Protein AF-A0A7K3G6V9-F1 (afdb_monomer)

Structure (mmCIF, N/CA/C/O backbone):
data_AF-A0A7K3G6V9-F1
#
_entry.id   AF-A0A7K3G6V9-F1
#
loop_
_atom_site.group_PDB
_atom_site.id
_atom_site.type_symbol
_atom_site.label_atom_id
_atom_site.label_alt_id
_atom_site.label_comp_id
_atom_site.label_asym_id
_atom_site.label_entity_id
_atom_site.label_seq_id
_atom_site.pdbx_PDB_ins_code
_atom_site.Cartn_x
_atom_site.Cartn_y
_atom_site.Cartn_z
_atom_site.occupancy
_atom_site.B_iso_or_equiv
_atom_site.auth_seq_id
_atom_site.auth_comp_id
_atom_site.auth_asym_id
_atom_site.auth_atom_id
_atom_site.pdbx_PDB_model_num
ATOM 1 N N . SER A 1 1 ? 3.314 5.638 -13.685 1.00 86.38 1 SER A N 1
ATOM 2 C CA . SER A 1 1 ?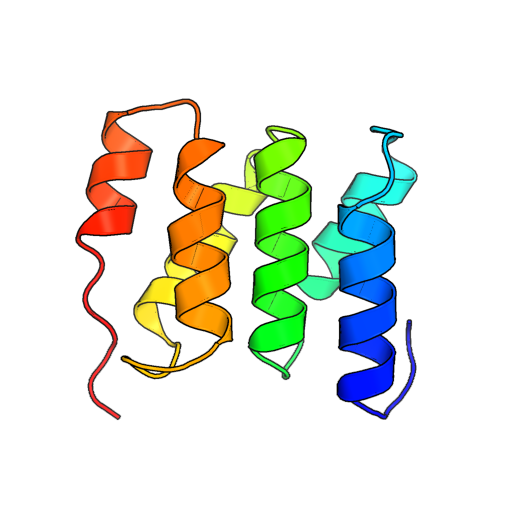 3.709 5.659 -15.115 1.00 86.38 1 SER A CA 1
ATOM 3 C C . SER A 1 1 ? 3.103 4.452 -15.831 1.00 86.38 1 SER A C 1
ATOM 5 O O . SER A 1 1 ? 2.790 3.487 -15.148 1.00 86.38 1 SER A O 1
ATOM 7 N N . ARG A 1 2 ? 2.935 4.473 -17.165 1.00 89.88 2 ARG A N 1
ATOM 8 C CA . ARG A 1 2 ? 2.616 3.269 -17.978 1.00 89.88 2 ARG A CA 1
ATOM 9 C C . ARG A 1 2 ? 3.869 2.628 -18.595 1.00 89.88 2 ARG A C 1
ATOM 11 O O . ARG A 1 2 ? 3.769 1.878 -19.558 1.00 89.88 2 ARG A O 1
ATOM 18 N N . ASP A 1 3 ? 5.038 2.992 -18.078 1.00 95.69 3 ASP A N 1
ATOM 19 C CA . ASP A 1 3 ? 6.326 2.492 -18.547 1.00 95.69 3 ASP A CA 1
ATOM 20 C C . ASP A 1 3 ? 6.457 0.972 -18.355 1.00 95.69 3 ASP A C 1
ATOM 22 O O . ASP A 1 3 ? 5.898 0.402 -17.414 1.00 95.69 3 ASP A O 1
ATOM 26 N N . GLY A 1 4 ? 7.203 0.317 -19.243 1.00 94.75 4 GLY A N 1
ATOM 27 C CA . GLY A 1 4 ? 7.502 -1.108 -19.127 1.00 94.75 4 GLY A CA 1
ATOM 28 C C . GLY A 1 4 ? 8.465 -1.420 -17.979 1.00 94.75 4 GLY A C 1
ATOM 29 O O . GLY A 1 4 ? 8.397 -2.511 -17.414 1.00 94.75 4 GLY A O 1
ATOM 30 N N . ASP A 1 5 ? 9.309 -0.463 -17.588 1.00 97.31 5 ASP A N 1
ATOM 31 C CA . ASP A 1 5 ? 10.258 -0.623 -16.489 1.00 97.31 5 ASP A CA 1
ATOM 32 C C . ASP A 1 5 ? 9.559 -0.501 -15.124 1.00 97.31 5 ASP A C 1
ATOM 34 O O . ASP A 1 5 ? 8.954 0.526 -14.798 1.00 97.31 5 ASP A O 1
ATOM 38 N N . ALA A 1 6 ? 9.661 -1.562 -14.318 1.00 96.44 6 ALA A N 1
ATOM 39 C CA . ALA A 1 6 ? 9.100 -1.623 -12.972 1.00 96.44 6 ALA A CA 1
ATOM 40 C C . ALA A 1 6 ? 9.628 -0.503 -12.068 1.00 96.44 6 ALA A C 1
ATOM 42 O O . ALA A 1 6 ? 8.839 0.151 -11.398 1.00 96.44 6 ALA A O 1
A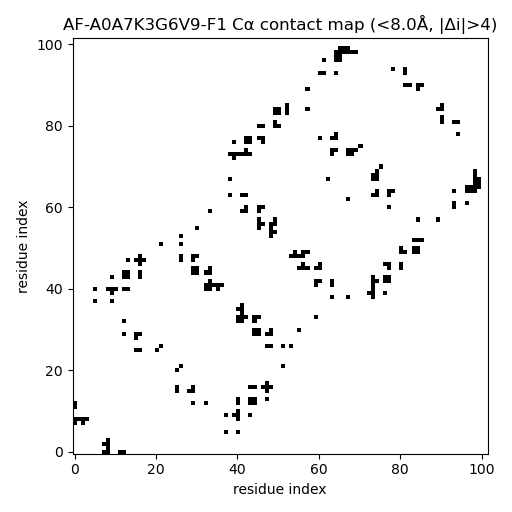TOM 43 N N . ARG A 1 7 ? 10.925 -0.178 -12.135 1.00 96.44 7 ARG A N 1
ATOM 44 C CA . ARG A 1 7 ? 11.514 0.894 -11.321 1.00 96.44 7 A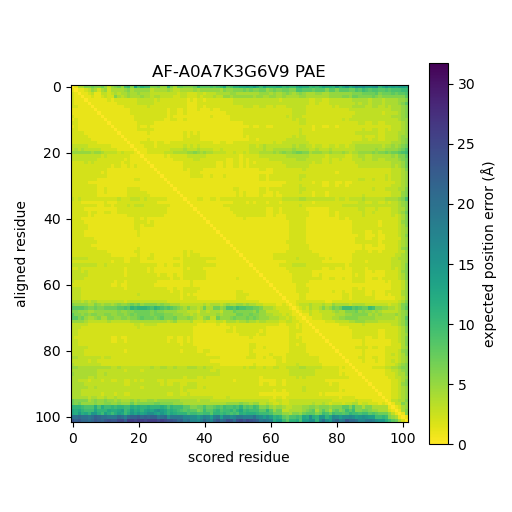RG A CA 1
ATOM 45 C C . ARG A 1 7 ? 10.916 2.247 -11.681 1.00 96.44 7 ARG A C 1
ATOM 47 O O . ARG A 1 7 ? 10.630 3.051 -10.804 1.00 96.44 7 ARG A O 1
ATOM 54 N N . VAL A 1 8 ? 10.702 2.524 -12.967 1.00 98.00 8 VAL A N 1
ATOM 55 C CA . VAL A 1 8 ? 10.078 3.790 -13.393 1.00 98.00 8 VAL A CA 1
ATOM 56 C C . VAL A 1 8 ? 8.631 3.874 -12.905 1.00 98.00 8 VAL A C 1
ATOM 58 O O . VAL A 1 8 ? 8.159 4.956 -12.540 1.00 98.00 8 VAL A O 1
ATOM 61 N N . ARG A 1 9 ? 7.901 2.753 -12.903 1.00 98.06 9 ARG A N 1
ATOM 62 C CA . ARG A 1 9 ? 6.537 2.711 -12.363 1.00 98.06 9 ARG A CA 1
ATOM 63 C C . ARG A 1 9 ? 6.514 2.899 -10.851 1.00 98.06 9 ARG A C 1
ATOM 65 O O . ARG A 1 9 ? 5.698 3.706 -10.406 1.00 98.06 9 ARG A O 1
ATOM 72 N N . ASP A 1 10 ? 7.411 2.248 -10.124 1.00 97.75 10 ASP A N 1
ATOM 73 C CA . ASP A 1 10 ? 7.576 2.373 -8.678 1.00 97.75 10 ASP A CA 1
ATOM 74 C C . ASP A 1 10 ? 7.839 3.830 -8.275 1.00 97.75 10 ASP A C 1
ATOM 76 O O . ASP A 1 10 ? 6.982 4.457 -7.655 1.00 97.75 10 ASP A O 1
ATOM 80 N N . TRP A 1 11 ? 8.916 4.448 -8.777 1.00 98.00 11 TRP A N 1
ATOM 81 C CA . TRP A 1 11 ? 9.249 5.849 -8.473 1.00 98.00 11 TRP A CA 1
ATOM 82 C C . TRP A 1 11 ? 8.115 6.824 -8.808 1.00 98.00 11 TRP A C 1
ATOM 84 O O . TRP A 1 11 ? 7.861 7.776 -8.070 1.00 98.00 11 TRP A O 1
ATOM 94 N N . ALA A 1 12 ? 7.408 6.598 -9.920 1.00 98.31 12 ALA A N 1
ATOM 95 C CA . ALA A 1 12 ? 6.258 7.421 -10.281 1.00 98.31 12 ALA A CA 1
ATOM 96 C C . ALA A 1 12 ? 5.071 7.232 -9.321 1.00 98.31 12 ALA A C 1
ATOM 98 O O . ALA A 1 12 ? 4.305 8.172 -9.113 1.00 98.31 12 ALA A O 1
ATOM 99 N N . THR A 1 13 ? 4.893 6.030 -8.775 1.00 98.62 13 THR A N 1
ATOM 100 C CA . THR A 1 13 ? 3.813 5.693 -7.839 1.00 98.62 13 THR A CA 1
ATOM 101 C C . THR A 1 13 ? 4.135 6.195 -6.437 1.00 98.62 13 THR A C 1
ATOM 103 O O . THR A 1 13 ? 3.274 6.822 -5.827 1.00 98.62 13 THR A O 1
ATOM 106 N N . LEU A 1 14 ? 5.382 6.041 -5.985 1.00 98.19 14 LEU A N 1
ATOM 107 C CA . LEU A 1 14 ? 5.904 6.648 -4.762 1.00 98.19 14 LEU A CA 1
ATOM 108 C C . LEU A 1 14 ? 5.701 8.168 -4.781 1.00 98.19 14 LEU A C 1
ATOM 110 O O . LEU A 1 14 ? 5.051 8.718 -3.895 1.00 98.19 14 LEU A O 1
ATOM 114 N N . ALA A 1 15 ? 6.163 8.846 -5.837 1.00 98.19 15 ALA A N 1
ATOM 115 C CA . ALA A 1 15 ? 6.000 10.294 -5.964 1.00 98.19 15 ALA A CA 1
ATOM 116 C C . ALA A 1 15 ? 4.521 10.719 -5.950 1.00 98.19 15 ALA A C 1
ATOM 118 O O . ALA A 1 15 ? 4.173 11.745 -5.368 1.00 98.19 15 ALA A O 1
ATOM 119 N N . LEU A 1 16 ? 3.636 9.927 -6.567 1.00 98.06 16 LEU A N 1
ATOM 120 C CA . LEU A 1 16 ? 2.193 10.168 -6.539 1.00 98.06 16 LEU A CA 1
ATOM 121 C C . LEU A 1 16 ? 1.606 9.971 -5.130 1.00 98.06 16 LEU A C 1
ATOM 123 O O . LEU A 1 16 ? 0.756 10.755 -4.709 1.00 98.06 16 LEU A O 1
ATOM 127 N N . ALA A 1 17 ? 2.057 8.948 -4.400 1.00 97.94 17 ALA A N 1
ATOM 128 C CA . ALA A 1 17 ? 1.631 8.660 -3.035 1.00 97.94 17 ALA A CA 1
ATOM 129 C C . ALA A 1 17 ? 2.039 9.779 -2.063 1.00 97.94 17 ALA A C 1
ATOM 131 O O . ALA A 1 17 ? 1.241 10.134 -1.190 1.00 97.94 17 ALA A O 1
ATOM 132 N N . GLU A 1 18 ? 3.224 10.364 -2.258 1.00 97.38 18 GLU A N 1
ATOM 133 C CA . GLU A 1 18 ? 3.791 11.453 -1.450 1.00 97.38 18 GLU A CA 1
ATOM 134 C C . GLU A 1 18 ? 3.204 12.839 -1.739 1.00 97.38 18 GLU A C 1
ATOM 136 O O . GLU A 1 18 ? 3.452 13.776 -0.976 1.00 97.38 18 GLU A O 1
ATOM 141 N N . LEU A 1 19 ? 2.407 12.999 -2.804 1.00 97.44 19 LEU A N 1
ATOM 142 C CA . LEU A 1 19 ? 1.737 14.274 -3.043 1.00 97.44 19 LEU A CA 1
ATOM 143 C C . LEU A 1 19 ? 0.871 14.657 -1.830 1.00 97.44 19 LEU A C 1
ATOM 145 O O . LEU A 1 19 ? 0.138 13.813 -1.315 1.00 97.44 19 LEU A O 1
ATOM 149 N N . PRO A 1 20 ? 0.881 15.929 -1.398 1.00 95.06 20 PRO A N 1
ATOM 150 C CA . PRO A 1 20 ? -0.010 16.388 -0.335 1.00 95.06 20 PRO A CA 1
ATOM 151 C C . PRO A 1 20 ? -1.474 16.429 -0.794 1.00 95.06 20 PRO A C 1
ATOM 153 O O . PRO A 1 20 ? -2.387 16.378 0.028 1.00 95.06 20 PRO A O 1
ATOM 156 N N . ASP A 1 21 ? -1.701 16.519 -2.107 1.00 95.88 21 ASP A N 1
ATOM 157 C CA . ASP A 1 21 ? -3.031 16.610 -2.684 1.00 95.88 21 ASP A CA 1
ATOM 158 C C . ASP A 1 21 ? -3.786 15.277 -2.587 1.00 95.88 21 ASP A C 1
ATOM 160 O O . ASP A 1 21 ? -3.322 14.208 -3.009 1.00 95.88 21 ASP A O 1
ATOM 164 N N . ASP A 1 22 ? -5.013 15.370 -2.083 1.00 97.56 22 ASP A N 1
ATOM 165 C CA . ASP A 1 22 ? -5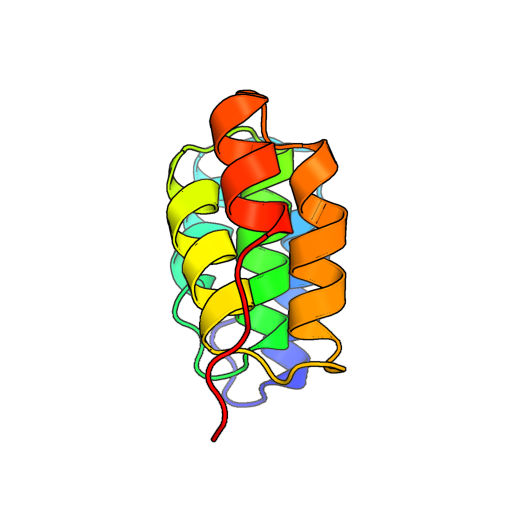.984 14.284 -2.051 1.00 97.56 22 ASP A CA 1
ATOM 166 C C . ASP A 1 22 ? -7.131 14.581 -3.022 1.00 97.56 22 ASP A C 1
ATOM 168 O O . ASP A 1 22 ? -8.210 15.044 -2.650 1.00 97.56 22 ASP A O 1
ATOM 172 N N . THR A 1 23 ? -6.864 14.361 -4.309 1.00 98.25 23 THR A N 1
ATOM 173 C CA . THR A 1 23 ? -7.859 14.527 -5.373 1.00 98.25 23 THR A CA 1
ATOM 174 C C . THR A 1 23 ? -8.321 13.171 -5.902 1.00 98.25 23 THR A C 1
ATOM 176 O O . THR A 1 23 ? -7.563 12.196 -5.844 1.00 98.25 23 THR A O 1
ATOM 179 N N . PRO A 1 24 ? -9.524 13.089 -6.505 1.00 98.25 24 PRO A N 1
ATOM 180 C CA . PRO A 1 24 ? -9.967 11.872 -7.181 1.00 98.25 24 PRO A CA 1
ATOM 181 C C . PRO A 1 24 ? -8.956 11.369 -8.218 1.00 98.25 24 PRO A C 1
ATOM 183 O O . PRO A 1 24 ? -8.719 10.173 -8.302 1.00 98.25 24 PRO A O 1
ATOM 186 N N . LEU A 1 25 ? -8.299 12.271 -8.956 1.00 98.06 25 LEU A N 1
ATOM 187 C CA . LEU A 1 25 ? -7.295 11.902 -9.955 1.00 98.06 25 LEU A CA 1
ATOM 188 C C . LEU A 1 25 ? -6.080 11.200 -9.333 1.00 98.06 25 LEU A C 1
ATOM 190 O O . LEU A 1 25 ? -5.600 10.212 -9.881 1.00 98.06 25 LEU A O 1
ATOM 194 N N . VAL A 1 26 ? -5.599 11.689 -8.187 1.00 98.38 26 VAL A N 1
ATOM 195 C CA . VAL A 1 26 ? -4.486 11.057 -7.464 1.00 98.38 26 VAL A CA 1
ATOM 196 C C . VAL A 1 26 ? -4.897 9.675 -6.960 1.00 98.38 26 VAL A C 1
ATOM 198 O O . VAL A 1 26 ? -4.167 8.708 -7.168 1.00 98.38 26 VAL A O 1
ATOM 201 N N . ARG A 1 27 ? -6.092 9.558 -6.365 1.00 98.62 27 ARG A N 1
ATOM 202 C CA . ARG A 1 27 ? -6.619 8.269 -5.896 1.00 98.62 27 ARG A CA 1
ATOM 203 C C . ARG A 1 27 ? -6.779 7.266 -7.033 1.00 98.62 27 ARG A C 1
ATOM 205 O O . ARG A 1 27 ? -6.379 6.121 -6.875 1.00 98.62 27 ARG A O 1
ATOM 212 N N . GLU A 1 28 ? -7.311 7.683 -8.179 1.00 98.44 28 GLU A N 1
ATOM 213 C CA . GLU A 1 28 ? -7.431 6.801 -9.345 1.00 98.44 28 GLU A CA 1
ATOM 214 C C . GLU A 1 28 ? -6.061 6.399 -9.897 1.00 98.44 28 GLU A C 1
ATOM 216 O O . GLU A 1 28 ? -5.836 5.222 -10.160 1.00 98.44 28 GLU A O 1
ATOM 221 N N . GLY A 1 29 ? -5.107 7.330 -9.990 1.00 98.12 29 GLY A N 1
ATOM 222 C CA . GLY A 1 29 ? -3.748 7.020 -10.436 1.00 98.12 29 GLY A CA 1
ATOM 223 C C . GLY A 1 29 ? -3.039 5.984 -9.554 1.00 98.12 29 GLY A C 1
ATOM 224 O O . GLY A 1 29 ? -2.354 5.105 -10.080 1.00 98.12 29 GLY A O 1
ATOM 225 N N . LEU A 1 30 ? -3.242 6.055 -8.234 1.00 98.69 30 LEU A N 1
ATOM 226 C CA . LEU A 1 30 ? -2.780 5.038 -7.286 1.00 98.69 30 LEU A CA 1
ATOM 227 C C . LEU A 1 30 ? -3.572 3.733 -7.446 1.00 98.69 30 LEU A C 1
ATOM 229 O O . LEU A 1 30 ? -2.982 2.662 -7.530 1.00 98.69 30 LEU A O 1
ATOM 233 N N . ALA A 1 31 ? -4.901 3.803 -7.554 1.00 98.69 31 ALA A N 1
ATOM 234 C CA . ALA A 1 31 ? -5.754 2.625 -7.700 1.00 98.69 31 ALA A CA 1
ATOM 235 C C . ALA A 1 31 ? -5.404 1.788 -8.941 1.00 98.69 31 ALA A C 1
ATOM 237 O O . ALA A 1 31 ? -5.401 0.560 -8.876 1.00 98.69 31 ALA A O 1
ATOM 238 N N . GLU A 1 32 ? -5.031 2.432 -10.050 1.00 98.12 32 GLU A N 1
ATOM 239 C CA . GLU A 1 32 ? -4.569 1.745 -11.258 1.00 98.12 32 GLU A CA 1
ATOM 240 C C . GLU A 1 32 ? -3.291 0.900 -11.049 1.00 98.12 32 GLU A C 1
ATOM 242 O O . GLU A 1 32 ? -2.963 0.070 -11.903 1.00 98.12 32 GLU A O 1
ATOM 247 N N . ARG A 1 33 ? -2.535 1.138 -9.970 1.00 98.38 33 ARG A N 1
ATOM 248 C CA . ARG A 1 33 ? -1.279 0.445 -9.640 1.00 98.38 33 ARG A CA 1
ATOM 249 C C . ARG A 1 33 ? -1.436 -0.634 -8.567 1.00 98.38 33 ARG A C 1
ATOM 251 O O . ARG A 1 33 ? -0.489 -1.368 -8.329 1.00 98.38 33 ARG A O 1
ATOM 258 N N . LEU A 1 34 ? -2.621 -0.811 -7.973 1.00 98.25 34 LEU A N 1
ATOM 259 C CA . LEU A 1 34 ? -2.841 -1.837 -6.936 1.00 98.25 34 LEU A CA 1
ATOM 260 C C . LEU A 1 34 ? -2.623 -3.276 -7.429 1.00 98.25 34 LEU A C 1
ATOM 262 O O . LEU A 1 34 ? -2.397 -4.167 -6.621 1.00 98.25 34 LEU A O 1
ATOM 266 N N . ALA A 1 35 ? -2.720 -3.500 -8.741 1.00 95.31 35 ALA A N 1
ATOM 267 C CA . ALA A 1 35 ? -2.476 -4.786 -9.389 1.00 95.31 35 ALA A CA 1
ATOM 268 C C . ALA A 1 35 ? -1.224 -4.753 -10.286 1.00 95.31 35 ALA A C 1
ATOM 270 O O . ALA A 1 35 ? -1.160 -5.487 -11.274 1.00 95.31 35 ALA A O 1
ATOM 271 N N . ASP A 1 36 ? -0.266 -3.859 -10.006 1.00 97.88 36 ASP A N 1
ATOM 272 C CA . ASP A 1 36 ? 1.011 -3.865 -10.722 1.00 97.88 36 ASP A CA 1
ATOM 273 C C . ASP A 1 36 ? 1.715 -5.220 -10.508 1.00 97.88 36 ASP A C 1
ATOM 275 O O . ASP A 1 36 ? 1.692 -5.745 -9.393 1.00 97.88 36 ASP A O 1
ATOM 279 N N . PRO A 1 37 ? 2.309 -5.826 -11.555 1.00 95.25 37 PRO A N 1
ATOM 280 C CA . PRO A 1 37 ? 3.064 -7.068 -11.401 1.00 95.25 37 PRO A CA 1
ATOM 281 C C . PRO A 1 37 ? 4.302 -6.910 -10.510 1.00 95.25 37 PRO A C 1
ATOM 283 O O . PRO A 1 37 ? 4.815 -7.911 -10.015 1.00 95.25 37 PRO A O 1
ATOM 286 N N . ASP A 1 38 ? 4.798 -5.682 -10.342 1.00 96.62 38 ASP A N 1
ATOM 287 C CA . ASP A 1 38 ? 5.867 -5.374 -9.406 1.00 96.62 38 ASP A CA 1
ATOM 288 C C . ASP A 1 38 ? 5.298 -5.123 -7.991 1.00 96.62 38 ASP A C 1
ATOM 290 O O . ASP A 1 38 ? 4.481 -4.212 -7.806 1.00 96.62 38 ASP A O 1
ATOM 294 N N . PRO A 1 39 ? 5.700 -5.916 -6.980 1.00 96.12 39 PRO A N 1
ATOM 295 C CA . PRO A 1 39 ? 5.098 -5.856 -5.652 1.00 96.12 39 PRO A CA 1
ATOM 296 C C . PRO A 1 39 ? 5.426 -4.559 -4.900 1.00 96.12 39 PRO A C 1
ATOM 298 O O . PRO A 1 39 ? 4.593 -4.103 -4.118 1.00 96.12 39 PRO A O 1
ATOM 301 N N . GLU A 1 40 ? 6.593 -3.947 -5.135 1.00 97.19 40 GLU A N 1
ATOM 302 C CA . GLU A 1 40 ? 6.957 -2.649 -4.541 1.00 97.19 40 GLU A CA 1
ATOM 303 C C . GLU A 1 40 ? 6.019 -1.551 -5.058 1.00 97.19 40 GLU A C 1
ATOM 305 O O . GLU A 1 40 ? 5.379 -0.854 -4.267 1.00 97.19 40 GLU A O 1
ATOM 310 N N . THR A 1 41 ? 5.800 -1.508 -6.377 1.00 98.44 41 THR A N 1
ATOM 311 C CA . THR A 1 41 ? 4.851 -0.577 -7.004 1.00 98.44 41 THR A CA 1
ATOM 312 C C . THR A 1 41 ? 3.428 -0.736 -6.446 1.00 98.44 41 THR A C 1
ATOM 314 O O . THR A 1 41 ? 2.755 0.257 -6.148 1.00 98.44 41 THR A O 1
ATOM 317 N N . ALA A 1 42 ? 2.951 -1.975 -6.280 1.00 98.38 42 ALA A N 1
ATOM 318 C CA . ALA A 1 42 ? 1.630 -2.244 -5.708 1.00 98.38 42 ALA A CA 1
ATOM 319 C C . ALA A 1 42 ? 1.534 -1.834 -4.224 1.00 98.38 42 ALA A C 1
ATOM 321 O O . ALA A 1 42 ? 0.503 -1.309 -3.788 1.00 98.38 42 ALA A O 1
ATOM 322 N N . ALA A 1 43 ? 2.608 -2.023 -3.451 1.00 98.38 43 ALA A N 1
ATOM 323 C CA . ALA A 1 43 ? 2.677 -1.619 -2.051 1.00 98.38 43 ALA A CA 1
ATOM 324 C C . ALA A 1 43 ? 2.642 -0.093 -1.884 1.00 98.38 43 ALA A C 1
ATOM 326 O O . ALA A 1 43 ? 1.875 0.407 -1.056 1.00 98.38 43 ALA A O 1
ATOM 327 N N . GLU A 1 44 ? 3.391 0.660 -2.696 1.00 98.56 44 GLU A N 1
ATOM 328 C CA . GLU A 1 44 ? 3.361 2.130 -2.669 1.00 98.56 44 GLU A CA 1
ATOM 329 C C . GLU A 1 44 ? 1.986 2.683 -3.056 1.00 98.56 44 GLU A C 1
ATOM 331 O O . GLU A 1 44 ? 1.474 3.618 -2.431 1.00 98.56 44 GLU A O 1
ATOM 336 N N . ALA A 1 45 ? 1.328 2.056 -4.034 1.00 98.75 45 ALA A N 1
ATOM 337 C CA . ALA A 1 45 ? -0.043 2.388 -4.397 1.00 98.75 45 ALA A CA 1
ATOM 338 C C . ALA A 1 45 ? -1.008 2.207 -3.213 1.00 98.75 45 ALA A C 1
ATOM 340 O O . ALA A 1 45 ? -1.794 3.106 -2.888 1.00 98.75 45 ALA A O 1
ATOM 341 N N . ALA A 1 46 ? -0.925 1.056 -2.541 1.00 98.81 46 ALA A N 1
ATOM 342 C CA . ALA A 1 46 ? -1.751 0.738 -1.384 1.00 98.81 46 ALA A CA 1
ATOM 343 C C . ALA A 1 46 ? -1.483 1.701 -0.214 1.00 98.81 46 ALA A C 1
ATOM 345 O O . ALA A 1 46 ? -2.429 2.204 0.398 1.00 98.81 46 ALA A O 1
ATOM 346 N N . ARG A 1 47 ? -0.212 2.032 0.045 1.00 98.75 47 ARG A N 1
ATOM 347 C CA . ARG A 1 47 ? 0.206 3.026 1.044 1.00 98.75 47 ARG A CA 1
ATOM 348 C C . ARG A 1 47 ? -0.370 4.409 0.750 1.00 98.75 47 ARG A C 1
ATOM 350 O O . ARG A 1 47 ? -0.984 5.015 1.630 1.00 98.75 47 ARG A O 1
ATOM 357 N N . GLY A 1 48 ? -0.235 4.896 -0.483 1.00 98.69 48 GLY A N 1
ATOM 358 C CA . GLY A 1 48 ? -0.764 6.198 -0.894 1.00 98.69 48 GLY A CA 1
ATOM 359 C C . GLY A 1 48 ? -2.280 6.314 -0.712 1.00 98.69 48 GLY A C 1
ATOM 360 O O . GLY A 1 48 ? -2.779 7.368 -0.301 1.00 98.69 48 GLY A O 1
ATOM 361 N N . LEU A 1 49 ? -3.015 5.228 -0.973 1.00 98.81 49 LEU A N 1
ATOM 362 C CA . LEU A 1 49 ? -4.457 5.143 -0.736 1.00 98.81 49 LEU A CA 1
ATOM 363 C C . LEU A 1 49 ? -4.807 5.048 0.756 1.00 98.81 49 LEU A C 1
ATOM 365 O O . LEU A 1 49 ? -5.785 5.666 1.182 1.00 98.81 49 LEU A O 1
ATOM 369 N N . ALA A 1 50 ? -4.005 4.345 1.561 1.00 98.62 50 ALA A N 1
ATOM 370 C CA . ALA A 1 50 ? -4.196 4.254 3.008 1.00 98.62 50 ALA A CA 1
ATOM 371 C C . ALA A 1 50 ? -4.059 5.629 3.679 1.00 98.62 50 ALA A C 1
ATOM 373 O O . ALA A 1 50 ? -4.935 6.024 4.450 1.00 98.62 50 ALA A O 1
ATOM 374 N N . ILE A 1 51 ? -3.032 6.409 3.314 1.00 98.50 51 ILE A N 1
ATOM 375 C CA . ILE A 1 51 ? -2.848 7.803 3.764 1.00 98.50 51 ILE A CA 1
ATOM 376 C C . ILE A 1 51 ? -4.118 8.628 3.500 1.00 98.50 51 ILE A C 1
ATOM 378 O O . ILE A 1 51 ? -4.609 9.340 4.376 1.00 98.50 51 ILE A O 1
ATOM 382 N N . ARG A 1 52 ? -4.710 8.459 2.313 1.00 98.25 52 ARG A N 1
ATOM 383 C CA . ARG A 1 52 ? -5.932 9.149 1.860 1.00 98.25 52 ARG A CA 1
ATOM 384 C C . ARG A 1 52 ? -7.229 8.518 2.367 1.00 98.25 52 ARG A C 1
ATOM 386 O O . ARG A 1 52 ? -8.319 8.978 2.022 1.00 98.25 52 ARG A O 1
ATOM 393 N N . GLN A 1 53 ? -7.138 7.485 3.205 1.00 98.12 53 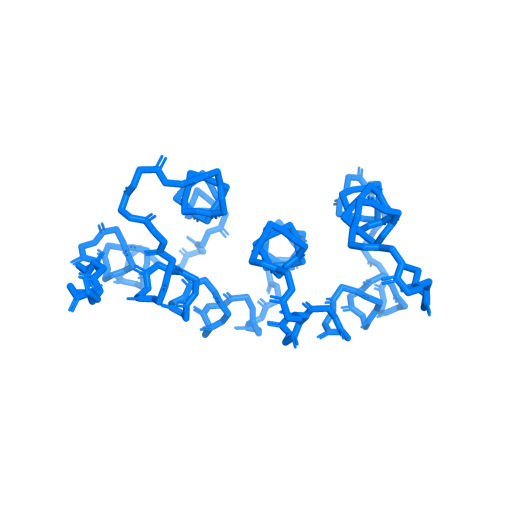GLN A N 1
ATOM 394 C CA . GLN A 1 53 ? -8.285 6.786 3.789 1.00 98.12 53 GLN A CA 1
ATOM 395 C C . GLN A 1 53 ? -9.228 6.198 2.728 1.00 98.12 53 GLN A C 1
ATOM 397 O O . GLN A 1 53 ? -10.439 6.108 2.942 1.00 98.12 53 GLN A O 1
ATOM 402 N N . ASP A 1 54 ? -8.695 5.835 1.562 1.00 98.50 54 ASP A N 1
ATOM 403 C CA . ASP A 1 54 ? -9.470 5.184 0.517 1.00 98.50 54 ASP A CA 1
ATOM 404 C C . ASP A 1 54 ? -9.682 3.703 0.886 1.00 98.50 54 ASP A C 1
ATOM 406 O O . ASP A 1 54 ? -8.710 2.999 1.175 1.00 98.50 54 ASP A O 1
ATOM 410 N N . PRO A 1 55 ? -10.930 3.198 0.893 1.00 97.44 55 PRO A N 1
ATOM 411 C CA . PRO A 1 55 ? -11.222 1.838 1.342 1.00 97.44 55 PRO A CA 1
ATOM 412 C C . PRO A 1 55 ? -10.550 0.755 0.487 1.00 97.44 55 PRO A C 1
ATOM 414 O O . PRO A 1 55 ? -10.306 -0.337 0.998 1.00 97.44 55 PRO A O 1
ATOM 417 N N . ARG A 1 56 ? -10.188 1.053 -0.771 1.00 98.31 56 ARG A N 1
ATOM 418 C CA . ARG A 1 56 ? -9.467 0.118 -1.654 1.00 98.31 56 ARG A CA 1
ATOM 419 C C . ARG A 1 56 ? -8.093 -0.274 -1.108 1.00 98.31 56 ARG A C 1
ATOM 421 O O . ARG A 1 56 ? -7.583 -1.334 -1.458 1.00 98.31 56 ARG A O 1
ATOM 428 N N . ALA A 1 57 ? -7.507 0.548 -0.234 1.00 98.50 57 ALA A N 1
ATOM 429 C CA . ALA A 1 57 ? -6.226 0.253 0.396 1.00 98.50 57 ALA A CA 1
ATOM 430 C C . ALA A 1 57 ? -6.268 -1.020 1.249 1.00 98.50 57 ALA A C 1
ATOM 432 O O . ALA A 1 57 ? -5.284 -1.742 1.302 1.00 98.50 57 ALA A O 1
ATOM 433 N N . VAL A 1 58 ? -7.392 -1.312 1.911 1.00 98.19 58 VAL A N 1
ATOM 434 C CA . VAL A 1 58 ? -7.480 -2.428 2.869 1.00 98.19 58 VAL A CA 1
ATOM 435 C C . VAL A 1 58 ? -7.241 -3.768 2.178 1.00 98.19 58 VAL A C 1
ATOM 437 O O . VAL A 1 58 ? -6.408 -4.552 2.633 1.00 98.19 58 VAL A O 1
ATOM 440 N N . ASP A 1 59 ? -7.937 -4.007 1.067 1.00 97.38 59 ASP A N 1
ATOM 441 C CA . ASP A 1 59 ? -7.810 -5.257 0.316 1.00 97.38 59 ASP A CA 1
ATOM 442 C C . ASP A 1 59 ? -6.450 -5.346 -0.390 1.00 97.38 59 ASP A C 1
ATOM 444 O O . ASP A 1 59 ? -5.845 -6.417 -0.430 1.00 97.38 59 ASP A O 1
ATOM 448 N N . ALA A 1 60 ? -5.922 -4.219 -0.879 1.00 98.19 60 ALA A N 1
ATOM 449 C CA . ALA A 1 60 ? -4.601 -4.171 -1.502 1.00 98.19 60 ALA A CA 1
ATOM 450 C C . ALA A 1 60 ? -3.471 -4.463 -0.499 1.00 98.19 60 ALA A C 1
ATOM 452 O O . ALA A 1 60 ? -2.598 -5.282 -0.775 1.00 98.19 60 ALA A O 1
ATOM 453 N N . LEU A 1 61 ? -3.517 -3.865 0.696 1.00 98.38 61 LEU A N 1
ATOM 454 C CA . LEU A 1 61 ? -2.569 -4.156 1.776 1.00 98.38 61 LEU A CA 1
ATOM 455 C C . LEU A 1 61 ? -2.666 -5.622 2.207 1.00 98.38 61 LEU A C 1
ATOM 457 O O . LEU A 1 61 ? -1.640 -6.263 2.413 1.00 98.38 61 LEU A O 1
ATOM 461 N N . ALA A 1 62 ? -3.877 -6.181 2.297 1.00 97.50 62 ALA A N 1
ATOM 462 C CA . ALA A 1 62 ? -4.062 -7.599 2.603 1.00 97.50 62 ALA A CA 1
ATOM 463 C C . ALA A 1 62 ? -3.390 -8.507 1.562 1.00 97.50 62 ALA A C 1
ATOM 465 O O . ALA A 1 62 ? -2.744 -9.482 1.941 1.00 97.50 62 ALA A O 1
ATOM 466 N N . ALA A 1 63 ? -3.520 -8.183 0.271 1.00 96.00 63 ALA A N 1
ATOM 467 C CA . ALA A 1 63 ? -2.882 -8.931 -0.807 1.00 96.00 63 ALA A CA 1
ATOM 468 C C . ALA A 1 63 ? -1.351 -8.857 -0.714 1.00 96.00 63 ALA A C 1
ATOM 470 O O . ALA A 1 63 ? -0.700 -9.895 -0.658 1.00 96.00 63 ALA A O 1
ATOM 471 N N . VAL A 1 64 ? -0.777 -7.655 -0.581 1.00 96.62 64 VAL A N 1
ATOM 472 C CA . VAL A 1 64 ? 0.684 -7.479 -0.455 1.00 96.62 64 VAL A CA 1
ATOM 473 C C . VAL A 1 64 ? 1.236 -8.213 0.772 1.00 96.62 64 VAL A C 1
ATOM 475 O O . VAL A 1 64 ? 2.262 -8.881 0.688 1.00 96.62 64 VAL A O 1
ATOM 478 N N . LEU A 1 65 ? 0.542 -8.159 1.912 1.00 96.75 65 LEU A N 1
ATOM 479 C CA . LEU A 1 65 ? 0.957 -8.866 3.129 1.00 96.75 65 LEU A CA 1
ATOM 480 C C . LEU A 1 65 ? 0.784 -10.390 3.032 1.00 96.75 65 LEU A C 1
ATOM 482 O O . LEU A 1 65 ? 1.459 -11.127 3.749 1.00 96.75 65 LEU A O 1
ATOM 486 N N . ALA A 1 66 ? -0.129 -10.891 2.206 1.00 94.25 66 ALA A N 1
ATOM 487 C CA . ALA A 1 66 ? -0.337 -12.326 2.049 1.00 94.25 66 ALA A CA 1
ATOM 488 C C . ALA A 1 66 ? 0.590 -12.938 0.989 1.00 94.25 66 ALA A C 1
ATOM 490 O O . ALA A 1 66 ? 1.057 -14.058 1.180 1.00 94.25 66 ALA A O 1
ATOM 491 N N . ASP A 1 67 ? 0.839 -12.222 -0.105 1.00 90.69 67 ASP A N 1
ATOM 492 C CA . ASP A 1 67 ? 1.539 -12.729 -1.291 1.00 90.69 67 ASP A CA 1
ATOM 493 C C . ASP A 1 67 ? 2.985 -12.233 -1.417 1.00 90.69 67 ASP A C 1
ATOM 495 O O . ASP A 1 67 ? 3.760 -12.804 -2.180 1.00 90.69 67 ASP A O 1
ATOM 499 N N . GLY A 1 68 ? 3.365 -11.192 -0.673 1.00 82.75 68 GLY A N 1
ATOM 500 C CA . GLY A 1 68 ? 4.722 -10.658 -0.674 1.00 82.75 68 GLY A CA 1
ATOM 501 C C . GLY A 1 68 ? 5.731 -11.559 0.038 1.00 82.75 68 GLY A C 1
ATOM 502 O O . GLY A 1 68 ? 5.399 -12.294 0.975 1.00 82.75 68 GLY A O 1
ATOM 503 N N . GLU A 1 69 ? 6.994 -11.446 -0.377 1.00 88.69 69 GLU A N 1
ATOM 504 C CA . GLU A 1 69 ? 8.125 -12.075 0.305 1.00 88.69 69 GLU A CA 1
ATOM 505 C C . GLU A 1 69 ? 8.170 -11.650 1.781 1.00 88.69 69 GLU A C 1
ATOM 507 O O . GLU A 1 69 ? 7.963 -10.482 2.121 1.00 88.69 69 GLU A O 1
ATOM 512 N N . ALA A 1 70 ? 8.433 -12.611 2.671 1.00 86.94 70 ALA A N 1
ATOM 513 C CA . ALA A 1 70 ? 8.320 -12.406 4.116 1.00 86.94 70 ALA A CA 1
ATOM 514 C C . ALA A 1 70 ? 9.230 -11.289 4.655 1.00 86.94 70 ALA A C 1
ATOM 516 O O . ALA A 1 70 ? 8.836 -10.610 5.600 1.00 86.94 70 ALA A O 1
ATOM 517 N N . ASP A 1 71 ? 10.385 -11.086 4.021 1.00 88.06 71 ASP A N 1
ATOM 518 C CA . ASP A 1 71 ? 11.386 -10.073 4.370 1.00 88.06 71 ASP A CA 1
ATOM 519 C C . ASP A 1 71 ? 11.601 -9.067 3.214 1.00 88.06 71 ASP A C 1
ATOM 521 O O . ASP A 1 71 ? 12.664 -8.464 3.090 1.00 88.06 71 ASP A O 1
ATOM 525 N N . GLY A 1 72 ? 10.617 -8.932 2.313 1.00 93.19 72 GLY A N 1
ATOM 526 C CA . GLY A 1 72 ? 10.705 -8.072 1.129 1.00 93.19 72 GLY A CA 1
ATOM 527 C C . GLY A 1 72 ? 10.230 -6.635 1.370 1.00 93.19 72 GLY A C 1
ATOM 528 O O . GLY A 1 72 ? 9.305 -6.394 2.150 1.00 93.19 72 GLY A O 1
ATOM 529 N N . ALA A 1 73 ? 10.792 -5.684 0.617 1.00 95.12 73 ALA A N 1
ATOM 530 C CA . ALA A 1 73 ? 10.491 -4.251 0.729 1.00 95.12 73 ALA A CA 1
ATOM 531 C C . ALA A 1 73 ? 8.991 -3.928 0.583 1.00 95.12 73 ALA A C 1
ATOM 533 O O . ALA A 1 73 ? 8.436 -3.156 1.361 1.00 95.12 73 ALA A O 1
ATOM 534 N N . ALA A 1 74 ? 8.292 -4.591 -0.345 1.00 96.62 74 ALA A N 1
ATOM 535 C CA . ALA A 1 74 ? 6.849 -4.424 -0.525 1.00 96.62 74 ALA A CA 1
ATOM 536 C C . ALA A 1 74 ? 6.047 -4.720 0.757 1.00 96.62 74 ALA A C 1
ATOM 538 O O . ALA A 1 74 ? 5.092 -4.014 1.093 1.00 96.62 74 ALA A O 1
ATOM 539 N N . ARG A 1 75 ? 6.451 -5.754 1.507 1.00 95.75 75 ARG A N 1
ATOM 540 C CA . ARG A 1 75 ? 5.813 -6.115 2.774 1.00 95.75 75 ARG A CA 1
ATOM 541 C C . ARG A 1 75 ? 6.113 -5.079 3.852 1.00 95.75 75 ARG A C 1
ATOM 543 O O . ARG A 1 75 ? 5.203 -4.720 4.596 1.00 95.75 75 ARG A O 1
ATOM 550 N N . GLU A 1 76 ? 7.348 -4.592 3.931 1.00 96.56 76 GLU A N 1
ATOM 551 C CA . GLU A 1 76 ? 7.729 -3.526 4.865 1.00 96.56 76 GLU A CA 1
ATOM 552 C C . GLU A 1 76 ? 6.907 -2.254 4.621 1.00 96.56 76 GLU A C 1
ATOM 554 O O . GLU A 1 76 ? 6.312 -1.720 5.561 1.00 96.56 76 GLU A O 1
ATOM 559 N N . THR A 1 77 ? 6.768 -1.830 3.360 1.00 98.12 77 THR A N 1
ATOM 560 C CA . THR A 1 77 ? 5.913 -0.700 2.965 1.00 98.12 77 THR A CA 1
ATOM 561 C C . THR A 1 77 ? 4.455 -0.930 3.368 1.00 98.12 77 THR A C 1
ATOM 563 O O . THR A 1 77 ? 3.819 -0.039 3.939 1.00 98.12 77 THR A O 1
ATOM 566 N N . ALA A 1 78 ? 3.915 -2.131 3.132 1.00 98.06 78 ALA A N 1
ATOM 567 C CA . ALA A 1 78 ? 2.542 -2.458 3.508 1.00 98.06 78 ALA A CA 1
ATOM 568 C C . ALA A 1 78 ? 2.329 -2.466 5.032 1.00 98.0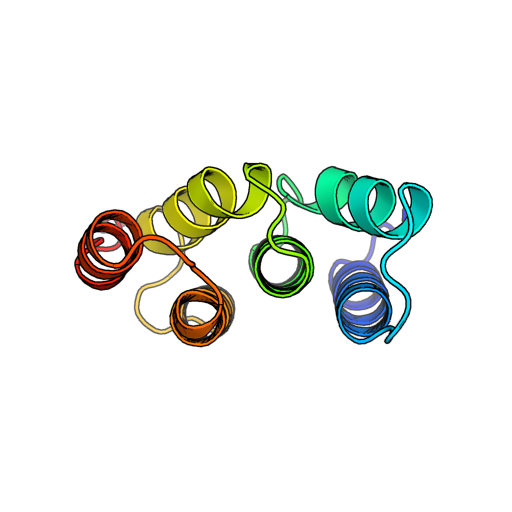6 78 ALA A C 1
ATOM 570 O O . ALA A 1 78 ? 1.305 -1.972 5.502 1.00 98.06 78 ALA A O 1
ATOM 571 N N . LEU A 1 79 ? 3.292 -2.977 5.810 1.00 97.94 79 LEU A N 1
ATOM 572 C CA . LEU A 1 79 ? 3.263 -2.945 7.276 1.00 97.94 79 LEU A CA 1
ATOM 573 C C . LEU A 1 79 ? 3.323 -1.510 7.808 1.00 97.94 79 LEU A C 1
ATOM 575 O O . LEU A 1 79 ? 2.541 -1.160 8.691 1.00 97.94 79 LEU A O 1
ATOM 579 N N . ALA A 1 80 ? 4.195 -0.667 7.251 1.00 97.88 80 ALA A N 1
ATOM 580 C CA . ALA A 1 80 ? 4.280 0.743 7.621 1.00 97.88 80 ALA A CA 1
ATOM 581 C C . ALA A 1 80 ? 2.954 1.475 7.350 1.00 97.88 80 ALA A C 1
ATOM 583 O O . ALA A 1 80 ? 2.460 2.212 8.201 1.00 97.88 80 ALA A O 1
ATOM 584 N N . ALA A 1 81 ? 2.310 1.198 6.212 1.00 98.44 81 ALA A N 1
ATOM 585 C CA . ALA A 1 81 ? 1.037 1.811 5.839 1.00 98.44 81 ALA A CA 1
ATOM 586 C C . ALA A 1 81 ? -0.134 1.481 6.789 1.00 98.44 81 ALA A C 1
ATOM 588 O O . ALA A 1 81 ? -1.148 2.187 6.780 1.00 98.44 81 ALA A O 1
ATOM 589 N N . LEU A 1 82 ? -0.015 0.440 7.625 1.00 98.19 82 LEU A N 1
ATOM 590 C CA . LEU A 1 82 ? -1.054 0.053 8.583 1.00 98.19 82 LEU A CA 1
ATOM 591 C C . LEU A 1 82 ? -1.339 1.134 9.630 1.00 98.19 82 LEU A C 1
ATOM 593 O O . LEU A 1 82 ? -2.454 1.181 10.155 1.00 98.19 82 LEU A O 1
ATOM 597 N N . GLU A 1 83 ? -0.398 2.044 9.898 1.00 98.00 83 GLU A N 1
ATOM 598 C CA . GLU A 1 83 ? -0.634 3.187 10.789 1.00 98.00 83 GLU A CA 1
ATOM 599 C C . GLU A 1 83 ? -1.756 4.109 10.286 1.00 98.00 83 GLU A C 1
ATOM 601 O O . GLU A 1 83 ? -2.455 4.739 11.083 1.00 98.00 83 GLU A O 1
ATOM 606 N N . HIS A 1 84 ? -1.980 4.129 8.970 1.00 98.12 84 HIS A N 1
ATOM 607 C CA . HIS A 1 84 ? -3.033 4.906 8.330 1.00 98.12 84 HIS A CA 1
ATOM 608 C C . HIS A 1 84 ? -4.364 4.145 8.239 1.00 98.12 84 HIS A C 1
ATOM 610 O O . HIS A 1 84 ? -5.378 4.723 7.854 1.00 98.12 84 HIS A O 1
ATOM 616 N N . VAL A 1 85 ? -4.435 2.866 8.618 1.00 98.06 85 VAL A N 1
ATOM 617 C CA . VAL A 1 85 ? -5.703 2.124 8.620 1.00 98.06 85 VAL A CA 1
ATOM 618 C C . VAL A 1 85 ? -6.546 2.543 9.826 1.00 98.06 85 VAL A C 1
ATOM 620 O O . VAL A 1 85 ? -6.209 2.272 10.978 1.00 98.06 85 VAL A O 1
ATOM 623 N N . ARG A 1 86 ? -7.686 3.194 9.553 1.00 95.88 86 ARG A N 1
ATOM 624 C CA . ARG A 1 86 ? -8.540 3.806 10.584 1.00 95.88 86 ARG A CA 1
ATOM 625 C C . ARG A 1 86 ? -9.175 2.812 11.548 1.00 95.88 86 ARG A C 1
ATOM 627 O O . ARG A 1 86 ? -9.285 3.117 12.731 1.00 95.88 86 ARG A O 1
ATOM 634 N N . ASP A 1 87 ? -9.659 1.675 11.048 1.00 97.56 87 ASP A N 1
ATOM 635 C CA . ASP A 1 87 ? -10.318 0.667 11.884 1.00 97.56 87 ASP A CA 1
ATOM 636 C C . ASP A 1 87 ? -9.255 -0.192 12.592 1.00 97.56 87 ASP A C 1
ATOM 638 O O . ASP A 1 87 ? -8.568 -0.976 11.927 1.00 97.56 87 ASP A O 1
ATOM 642 N N . PRO A 1 88 ? -9.135 -0.118 13.934 1.00 96.62 88 PRO A N 1
ATOM 643 C CA . PRO A 1 88 ? -8.136 -0.883 14.672 1.00 96.62 88 PRO A CA 1
ATOM 644 C C . PRO A 1 88 ? -8.289 -2.395 14.500 1.00 96.62 88 PRO A C 1
ATOM 646 O O . PRO A 1 88 ? -7.295 -3.111 14.528 1.00 96.62 88 PRO A O 1
ATOM 649 N N . ARG A 1 89 ? -9.515 -2.899 14.301 1.00 97.50 89 ARG A N 1
ATOM 650 C CA . ARG A 1 89 ? -9.764 -4.332 14.089 1.00 97.50 89 ARG A CA 1
ATOM 651 C C . ARG A 1 89 ? -9.244 -4.783 12.732 1.00 97.50 89 ARG A C 1
ATOM 653 O O . ARG A 1 89 ? -8.711 -5.885 12.621 1.00 97.50 89 ARG A O 1
ATOM 660 N N . VAL A 1 90 ? -9.409 -3.946 11.708 1.00 97.88 90 VAL A N 1
ATOM 661 C CA . VAL A 1 90 ? -8.857 -4.204 10.372 1.00 97.88 90 VAL A CA 1
ATOM 662 C C . VAL A 1 90 ? -7.339 -4.143 10.430 1.00 97.88 90 VAL A C 1
ATOM 664 O O . VAL A 1 90 ? -6.693 -5.085 9.986 1.00 97.88 90 VAL A O 1
ATOM 667 N N . ARG A 1 91 ? -6.781 -3.103 11.058 1.00 97.81 91 ARG A N 1
ATOM 668 C CA . ARG A 1 91 ? -5.338 -2.958 11.252 1.00 97.81 91 ARG A CA 1
ATOM 669 C C . ARG A 1 91 ? -4.726 -4.184 11.929 1.00 97.81 91 ARG A C 1
ATOM 671 O O . ARG A 1 91 ? -3.845 -4.806 11.352 1.00 97.81 91 ARG A O 1
ATOM 678 N N . THR A 1 92 ? -5.255 -4.599 13.082 1.00 97.38 92 THR A N 1
ATOM 679 C CA . THR A 1 92 ? -4.767 -5.794 13.785 1.00 97.38 92 THR A CA 1
ATOM 680 C C . THR A 1 92 ? -4.877 -7.046 12.920 1.00 97.38 92 THR A C 1
ATOM 682 O O . THR A 1 92 ? -3.950 -7.844 12.883 1.00 97.38 92 THR A O 1
ATOM 685 N N . ARG A 1 93 ? -5.967 -7.236 12.166 1.00 97.19 93 ARG A N 1
ATOM 686 C CA . ARG A 1 93 ? -6.058 -8.379 11.242 1.00 97.19 93 ARG A CA 1
ATOM 687 C C . ARG A 1 93 ? -4.926 -8.368 10.207 1.00 97.19 93 ARG A C 1
ATOM 689 O O . ARG A 1 93 ? -4.349 -9.418 9.944 1.00 97.19 93 ARG A O 1
ATOM 696 N N . LEU A 1 94 ? -4.627 -7.205 9.631 1.00 96.94 94 LEU A N 1
ATOM 697 C CA . LEU A 1 94 ? -3.566 -7.051 8.638 1.00 96.94 94 LEU A CA 1
ATOM 698 C C . LEU A 1 94 ? -2.180 -7.303 9.251 1.00 96.94 94 LEU A C 1
ATOM 700 O O . LEU A 1 94 ? -1.420 -8.079 8.683 1.00 96.94 94 LEU A O 1
ATOM 704 N N . GLU A 1 95 ? -1.895 -6.764 10.441 1.00 95.38 95 GLU A N 1
ATOM 705 C CA . GLU A 1 95 ? -0.631 -6.977 11.175 1.00 95.38 95 GLU A CA 1
ATOM 706 C C . GLU A 1 95 ? -0.298 -8.468 11.357 1.00 95.38 95 GLU A C 1
ATOM 708 O O . GLU A 1 95 ? 0.855 -8.875 11.227 1.00 95.38 95 GLU A O 1
ATOM 713 N N . TRP A 1 96 ? -1.313 -9.302 11.608 1.00 94.06 96 TRP A N 1
ATOM 714 C CA . TRP A 1 96 ? -1.156 -10.749 11.803 1.00 94.06 96 TRP A CA 1
ATOM 715 C C . TRP A 1 96 ? -1.259 -11.575 10.509 1.00 94.06 96 TRP A C 1
ATOM 717 O O . TRP A 1 96 ? -1.294 -12.809 10.562 1.00 94.06 96 TRP A O 1
ATOM 727 N N . THR A 1 97 ? -1.295 -10.935 9.336 1.00 93.88 97 THR A N 1
ATOM 728 C CA . THR A 1 97 ? -1.339 -11.643 8.050 1.00 93.88 97 THR A CA 1
ATOM 729 C C . THR A 1 97 ? -0.003 -12.337 7.797 1.00 93.88 97 THR A C 1
ATOM 731 O O . THR A 1 97 ? 1.042 -11.702 7.630 1.00 93.88 97 THR A O 1
ATOM 734 N N . THR A 1 98 ? -0.038 -13.670 7.801 1.00 86.19 98 THR A N 1
ATOM 735 C CA . THR A 1 98 ? 1.142 -14.504 7.562 1.00 86.19 98 THR A CA 1
ATOM 736 C C . THR A 1 98 ? 1.377 -14.619 6.056 1.00 86.19 98 THR A C 1
ATOM 738 O O . THR A 1 98 ? 0.440 -15.001 5.349 1.00 86.19 98 THR A O 1
ATOM 741 N N . PRO A 1 99 ? 2.591 -14.319 5.561 1.00 84.62 99 PRO A N 1
ATOM 742 C CA . PRO A 1 99 ? 2.898 -14.466 4.148 1.00 84.62 99 PRO A CA 1
ATOM 743 C C . PRO A 1 99 ? 2.800 -15.939 3.753 1.00 84.62 99 PRO A C 1
ATOM 745 O O . PRO A 1 99 ? 3.165 -16.845 4.516 1.00 84.62 99 PRO A O 1
ATOM 748 N N . ARG A 1 100 ? 2.264 -16.192 2.562 1.00 82.56 100 ARG A N 1
ATOM 749 C CA . ARG A 1 100 ? 2.185 -17.535 1.997 1.00 82.56 100 ARG A CA 1
ATOM 750 C C . ARG A 1 100 ? 3.611 -18.033 1.773 1.00 82.56 100 ARG A C 1
ATOM 752 O O . ARG A 1 100 ? 4.434 -17.345 1.183 1.00 82.56 100 ARG A O 1
ATOM 759 N N . ARG A 1 101 ? 3.915 -19.235 2.270 1.00 64.69 101 ARG A N 1
ATOM 760 C CA . ARG A 1 101 ? 5.188 -19.900 1.973 1.00 64.69 101 ARG A CA 1
ATOM 761 C C . ARG A 1 101 ? 5.159 -20.335 0.507 1.00 64.69 101 ARG A C 1
ATOM 763 O O . ARG A 1 101 ? 4.463 -21.300 0.195 1.00 64.69 101 ARG A O 1
ATOM 770 N N . THR A 1 102 ? 5.848 -19.599 -0.358 1.00 58.25 102 THR A N 1
ATOM 771 C CA . THR A 1 102 ? 6.209 -20.026 -1.718 1.00 58.25 102 THR A CA 1
ATOM 772 C C . THR A 1 102 ? 7.427 -20.931 -1.694 1.00 58.25 102 THR A C 1
ATOM 774 O O . THR A 1 102 ? 8.349 -20.630 -0.901 1.00 58.25 102 THR A O 1
#

Solvent-accessible surface area (backbone atoms only — not comparable to full-atom values): 5385 Å² total; per-residue (Å²): 91,91,59,91,49,59,66,61,23,24,56,44,30,43,57,56,36,68,43,89,71,87,44,72,67,52,51,49,61,28,57,73,26,50,76,42,92,46,55,51,31,16,18,34,12,18,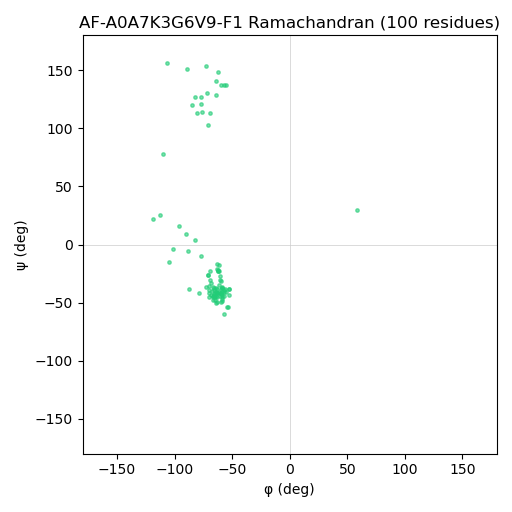29,30,27,18,72,68,66,40,75,70,16,59,63,39,33,45,45,38,35,30,73,29,55,88,88,33,68,27,28,53,46,32,60,62,31,40,80,42,43,83,52,64,70,58,31,54,54,52,74,69,44,66,44,60,89,126

Radius of gyration: 12.58 Å; Cα contacts (8 Å, |Δi|>4): 155; chains: 1; bounding box: 23×37×34 Å

Mean predicted aligned error: 2.72 Å

pLDDT: mean 95.67, std 5.99, range [58.25, 98.81]

Sequence (102 aa):
SRDGDARVRDWATLALAELPDDTPLVREGLAERLADPDPETAAEAARGLAIRQDPRAVDALAAVLADGEADGAARETALAALEHVRDPRVRTRLEWTTPRRT

Nearest PDB structures (foldseek):
  1oyz-assembly1_A  TM=8.185E-01  e=1.553E-01  Escherichia coli
  4d4z-assembly1_A  TM=7.315E-01  e=2.012E-01  Homo sapiens
  3l9t-assembly1_A  TM=5.946E-01  e=4.859E-01  Streptococcus mutans UA159
  4x8q-assembly1_A  TM=5.880E-01  e=1.23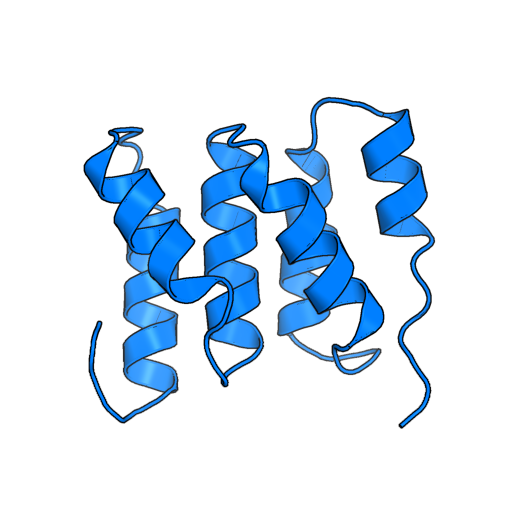6E+00  Streptococcus mutans
  1hx8-assembly1_A  TM=3.698E-01  e=3.485E+00  Drosophila melanogaster

Foldseek 3Di:
DPDPDPVVLLVVLLVLLPDPDDDPVSLVSLVVQCP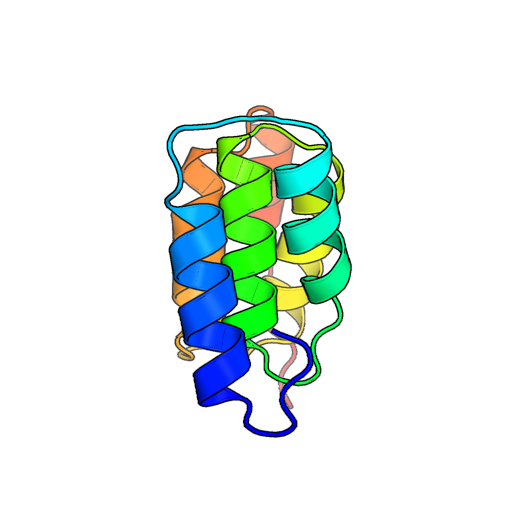PPDLSSNLSSLLSCLQSVNPSSLVSLLCSLAAPDPPDPSVVSSLVSLVSHPDVVSSVVSNPRHYDDD

Secondary structure (DSSP, 8-state):
---S-HHHHHHHHHHHHT-S---HHHHHHHHTTTT-SSHHHHHHHHHHHHHTT-THHHHHHHHHHHHS-TT-HHHHHHHHHGGG-S-HHHHHHHHT-PPP--